Protein AF-A0A532C719-F1 (afdb_monomer_lite)

pLDDT: mean 84.57, std 11.06, range [49.94, 97.06]

Radius of gyration: 13.7 Å; chains: 1; bounding box: 31×34×25 Å

Secondary structure (DSSP, 8-state):
--SEEE--TT--HHHHHHHHHHHHHHHHHHTTS-----HHHHHHHHHHTTTEEEEEEESSSEEEEEEEPPGGG-

Sequence (74 aa):
MSKILNLSAHTSEEELQHITSLLLFHFVEQSGGDIQFKLDDANRVRESLTTKMIQMQVGEEVRLRIIDRLPELQ

Structure (mmCIF, N/CA/C/O backbone):
data_AF-A0A532C719-F1
#
_entry.id   AF-A0A532C719-F1
#
loop_
_atom_site.group_PDB
_atom_site.id
_atom_site.type_symbol
_atom_site.label_atom_id
_atom_site.label_alt_id
_atom_site.label_comp_id
_atom_site.label_asym_id
_atom_site.label_entity_id
_atom_site.label_seq_id
_atom_site.pdbx_PDB_ins_code
_atom_site.Cartn_x
_atom_site.Cartn_y
_atom_site.Cartn_z
_atom_site.occupancy
_atom_site.B_iso_or_equiv
_atom_site.auth_seq_id
_atom_site.auth_comp_id
_atom_site.auth_asym_id
_atom_site.auth_atom_id
_atom_site.pdbx_PDB_model_num
ATOM 1 N N . MET A 1 1 ? 13.802 -3.642 -1.172 1.00 49.94 1 MET A N 1
ATOM 2 C CA . MET A 1 1 ? 13.129 -3.289 -2.444 1.00 49.94 1 MET A CA 1
ATOM 3 C C . MET A 1 1 ? 11.899 -2.450 -2.133 1.00 49.94 1 MET A C 1
ATOM 5 O O . MET A 1 1 ? 10.999 -2.956 -1.467 1.00 49.94 1 MET A O 1
ATOM 9 N N . SER A 1 2 ? 11.866 -1.186 -2.561 1.00 59.53 2 SER A N 1
ATOM 10 C CA . SER A 1 2 ? 10.707 -0.314 -2.334 1.00 59.53 2 SER A CA 1
ATOM 11 C C . SER A 1 2 ? 9.532 -0.734 -3.222 1.00 59.53 2 SER A C 1
ATOM 13 O O . SER A 1 2 ? 9.704 -0.985 -4.412 1.00 59.53 2 SER A O 1
ATOM 15 N N . LYS A 1 3 ? 8.330 -0.826 -2.644 1.00 71.50 3 LYS A N 1
ATOM 16 C CA . LYS A 1 3 ? 7.074 -1.069 -3.384 1.00 71.50 3 LYS A CA 1
ATOM 17 C C . LYS A 1 3 ? 6.429 0.232 -3.876 1.00 71.50 3 LYS A C 1
ATOM 19 O O . LYS A 1 3 ? 5.393 0.185 -4.540 1.00 71.50 3 LYS A O 1
ATOM 24 N N . ILE A 1 4 ? 7.046 1.363 -3.535 1.00 75.31 4 ILE A N 1
ATOM 25 C CA . ILE A 1 4 ? 6.644 2.705 -3.933 1.00 75.31 4 ILE A CA 1
ATOM 26 C C . ILE A 1 4 ? 7.785 3.299 -4.762 1.00 75.31 4 ILE A C 1
ATOM 28 O O . ILE A 1 4 ? 8.900 3.463 -4.264 1.00 75.31 4 ILE A O 1
ATOM 32 N N . LEU A 1 5 ? 7.514 3.593 -6.030 1.00 77.44 5 LEU A N 1
ATOM 33 C CA . LEU A 1 5 ? 8.410 4.354 -6.892 1.00 77.44 5 LEU A CA 1
ATOM 34 C C . LEU A 1 5 ? 8.039 5.826 -6.776 1.00 77.44 5 LEU A C 1
ATOM 36 O O . LEU A 1 5 ? 6.957 6.220 -7.213 1.00 77.44 5 LEU A O 1
ATOM 40 N N . ASN A 1 6 ? 8.931 6.630 -6.206 1.00 76.88 6 ASN A N 1
ATOM 41 C CA . ASN A 1 6 ? 8.774 8.076 -6.217 1.00 76.88 6 ASN A CA 1
ATOM 42 C C . ASN A 1 6 ? 9.483 8.669 -7.444 1.00 76.88 6 ASN A C 1
ATOM 44 O O . ASN A 1 6 ? 10.616 8.295 -7.740 1.00 76.88 6 ASN A O 1
ATOM 48 N N . LEU A 1 7 ? 8.804 9.564 -8.163 1.00 75.06 7 LEU A N 1
ATOM 49 C CA . LEU A 1 7 ? 9.359 10.270 -9.320 1.00 75.06 7 LEU A CA 1
ATOM 50 C C . LEU A 1 7 ? 9.819 11.705 -9.018 1.00 75.06 7 LEU A C 1
ATOM 52 O O . LEU A 1 7 ? 10.451 12.317 -9.878 1.00 75.06 7 LEU A O 1
ATOM 56 N N . SER A 1 8 ? 9.531 12.265 -7.838 1.00 68.62 8 SER A N 1
ATOM 57 C CA . SER A 1 8 ? 10.104 13.555 -7.443 1.00 68.62 8 SER A CA 1
ATOM 58 C C . SER A 1 8 ? 11.549 13.355 -6.976 1.00 68.62 8 SER A C 1
ATOM 60 O O . SER A 1 8 ? 11.817 12.702 -5.972 1.00 68.62 8 SER A O 1
ATOM 62 N N . ALA A 1 9 ? 12.504 13.962 -7.687 1.00 61.97 9 ALA A N 1
ATOM 63 C CA . ALA A 1 9 ? 13.939 13.866 -7.387 1.00 61.97 9 ALA A CA 1
ATOM 64 C C . ALA A 1 9 ? 14.363 14.529 -6.055 1.00 61.97 9 ALA A C 1
ATOM 66 O O . ALA A 1 9 ? 15.540 14.509 -5.705 1.00 61.97 9 ALA A O 1
ATOM 67 N N . HIS A 1 10 ? 13.423 15.137 -5.326 1.00 67.06 10 HIS A N 1
ATOM 68 C CA . HIS A 1 10 ? 13.684 15.980 -4.157 1.00 67.06 10 HIS A CA 1
ATOM 69 C C . HIS A 1 10 ? 13.067 15.462 -2.857 1.00 67.06 10 HIS A C 1
ATOM 71 O O . HIS A 1 10 ? 13.209 16.121 -1.836 1.00 67.06 10 HIS A O 1
ATOM 77 N N . THR A 1 11 ? 12.373 14.322 -2.875 1.00 74.81 11 THR A N 1
ATOM 78 C CA . THR A 1 11 ? 11.697 13.810 -1.676 1.00 74.81 11 THR A CA 1
ATOM 79 C C . THR A 1 11 ? 12.575 12.788 -0.972 1.00 74.81 11 THR A C 1
ATOM 81 O O . THR A 1 11 ? 12.901 11.740 -1.533 1.00 74.81 11 THR A O 1
ATOM 84 N N . SER A 1 12 ? 12.943 13.099 0.264 1.00 82.75 12 SER A N 1
ATOM 85 C CA . SER A 1 12 ? 13.674 12.196 1.149 1.00 82.75 12 SER A CA 1
ATOM 86 C C . SER A 1 12 ? 12.825 10.988 1.5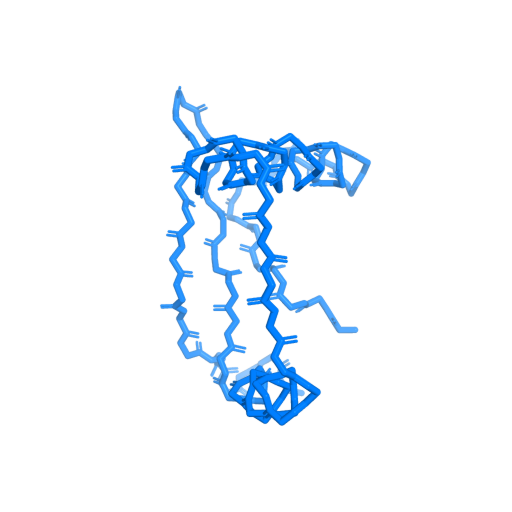66 1.00 82.75 12 SER A C 1
ATOM 88 O O . SER A 1 12 ? 11.599 10.977 1.441 1.00 82.75 12 SER A O 1
ATOM 90 N N . GLU A 1 13 ? 13.475 9.947 2.087 1.00 81.94 13 GLU A N 1
ATOM 91 C CA . GLU A 1 13 ? 12.782 8.762 2.608 1.00 81.94 13 GLU A CA 1
ATOM 92 C C . GLU A 1 13 ? 11.884 9.095 3.815 1.00 81.94 13 GLU A C 1
ATOM 94 O O . GLU A 1 13 ? 10.786 8.553 3.934 1.00 81.94 13 GLU A O 1
ATOM 99 N N . GLU A 1 14 ? 12.299 10.043 4.661 1.00 85.50 14 GLU A N 1
ATOM 100 C CA . GLU A 1 14 ? 11.507 10.524 5.799 1.00 85.50 14 GLU A CA 1
ATOM 101 C C . GLU A 1 14 ? 10.238 11.256 5.336 1.00 85.50 14 GLU A C 1
ATOM 103 O O . GLU A 1 14 ? 9.134 10.954 5.796 1.00 85.50 14 GLU A O 1
ATOM 108 N N . GLU A 1 15 ? 10.360 12.158 4.359 1.00 85.19 15 GLU A N 1
ATOM 109 C CA . GLU A 1 15 ? 9.205 12.839 3.763 1.00 85.19 15 GLU A CA 1
ATOM 110 C C . GLU A 1 15 ? 8.274 11.852 3.053 1.00 85.19 15 GLU A C 1
ATOM 112 O O . GLU A 1 15 ? 7.053 11.957 3.166 1.00 85.19 15 GLU A O 1
ATOM 117 N N . LEU A 1 16 ? 8.830 10.854 2.361 1.00 84.31 16 LEU A N 1
ATOM 118 C CA . LEU A 1 16 ? 8.059 9.783 1.734 1.00 84.31 16 LEU A CA 1
ATOM 119 C C . LEU A 1 16 ? 7.239 9.004 2.772 1.00 84.31 16 LEU A C 1
ATOM 121 O O . LEU A 1 16 ? 6.053 8.735 2.549 1.00 84.31 16 LEU A O 1
ATOM 125 N N . GLN A 1 17 ? 7.841 8.659 3.911 1.00 87.00 17 GLN A N 1
ATOM 126 C CA . GLN A 1 17 ? 7.149 7.984 5.007 1.00 87.00 17 GLN A CA 1
ATOM 127 C C . GLN A 1 17 ? 6.051 8.869 5.614 1.00 87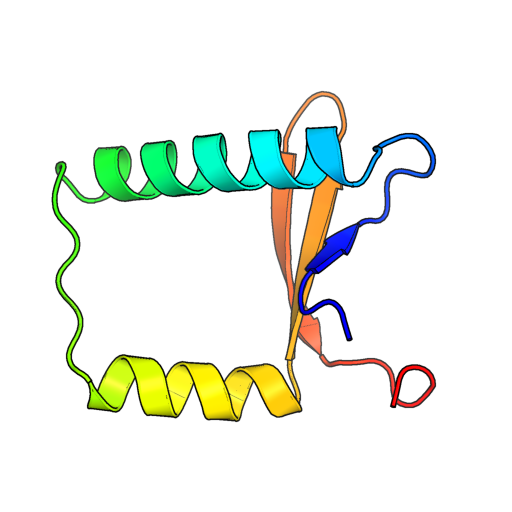.00 17 GLN A C 1
ATOM 129 O O . GLN A 1 17 ? 4.944 8.387 5.888 1.00 87.00 17 GLN A O 1
ATOM 134 N N . HIS A 1 18 ? 6.327 10.164 5.780 1.00 89.75 18 HIS A N 1
ATOM 135 C CA . HIS A 1 18 ? 5.351 11.130 6.271 1.00 89.75 18 HIS A CA 1
ATOM 136 C C . HIS A 1 18 ? 4.145 11.250 5.327 1.00 89.75 18 HIS A C 1
ATOM 138 O O . HIS A 1 18 ? 3.006 11.053 5.755 1.00 89.75 18 HIS A O 1
ATOM 144 N N . ILE A 1 19 ? 4.383 11.461 4.028 1.00 89.56 19 ILE A N 1
ATOM 145 C CA . ILE A 1 19 ? 3.336 11.549 2.998 1.00 89.56 19 ILE A CA 1
ATOM 146 C C . ILE A 1 19 ? 2.519 10.256 2.945 1.00 89.56 19 ILE A C 1
ATOM 148 O O . ILE A 1 19 ? 1.292 10.301 2.905 1.00 89.56 19 ILE A O 1
ATOM 152 N N . THR A 1 20 ? 3.175 9.096 3.006 1.00 90.12 20 THR A N 1
ATOM 153 C CA . THR A 1 20 ? 2.482 7.797 3.023 1.00 90.12 20 THR A CA 1
ATOM 154 C C . THR A 1 20 ? 1.537 7.678 4.221 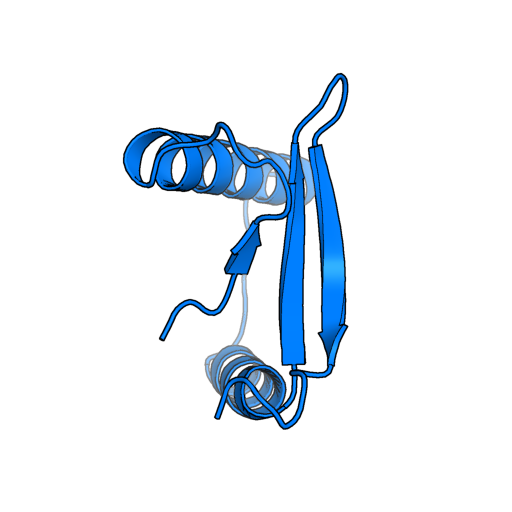1.00 90.12 20 THR A C 1
ATOM 156 O O . THR A 1 20 ? 0.422 7.177 4.075 1.00 90.12 20 THR A O 1
ATOM 159 N N . SER A 1 21 ? 1.947 8.172 5.393 1.00 93.12 21 SER A N 1
ATOM 160 C CA . SER A 1 21 ? 1.112 8.162 6.601 1.00 93.12 21 SER A CA 1
ATOM 161 C C . SER A 1 21 ? -0.103 9.086 6.463 1.00 93.12 21 SER A C 1
ATOM 163 O O . SER A 1 21 ? -1.214 8.689 6.815 1.00 93.12 21 SER A O 1
ATOM 165 N N . LEU A 1 22 ? 0.085 10.284 5.895 1.00 93.62 22 LEU A N 1
ATOM 166 C CA . LEU A 1 22 ? -1.007 11.223 5.609 1.00 93.62 22 LEU A CA 1
ATOM 167 C C . LEU A 1 22 ? -2.011 10.645 4.605 1.00 93.62 22 LEU A C 1
ATOM 169 O O . LEU A 1 22 ? -3.218 10.730 4.818 1.00 93.62 22 LEU A O 1
ATOM 173 N N . LEU A 1 23 ? -1.520 10.016 3.536 1.00 93.06 23 LEU A N 1
ATOM 174 C CA . LEU A 1 23 ? -2.363 9.369 2.531 1.00 93.06 23 LEU A CA 1
ATOM 175 C C . LEU A 1 23 ? -3.171 8.217 3.128 1.00 93.06 23 LEU A C 1
ATOM 177 O O . LEU A 1 23 ? -4.361 8.102 2.852 1.00 93.06 23 LEU A O 1
ATOM 181 N N . LEU A 1 24 ? -2.548 7.383 3.966 1.00 93.00 24 LEU A N 1
ATOM 182 C CA . LEU A 1 24 ? -3.254 6.301 4.646 1.00 93.00 24 LEU A CA 1
ATOM 183 C C . LEU A 1 24 ? -4.390 6.847 5.516 1.00 93.00 24 LEU A C 1
ATOM 185 O O . LEU A 1 24 ? -5.508 6.346 5.429 1.00 93.00 24 LEU A O 1
ATOM 189 N N . PHE A 1 25 ? -4.119 7.889 6.307 1.00 95.44 25 PHE A N 1
ATOM 190 C CA . PHE A 1 25 ? -5.145 8.547 7.114 1.00 95.44 25 PHE A CA 1
ATOM 191 C C . PHE A 1 25 ? -6.286 9.080 6.239 1.00 95.44 25 PHE A C 1
ATOM 193 O O . PHE A 1 25 ? -7.449 8.780 6.497 1.00 95.44 25 PHE A O 1
ATOM 200 N N . HIS A 1 26 ? -5.953 9.801 5.167 1.00 94.56 26 HIS A N 1
ATOM 201 C CA . HIS 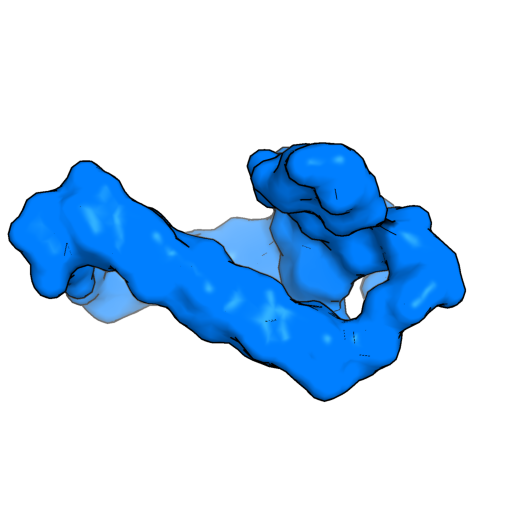A 1 26 ? -6.931 10.359 4.239 1.00 94.56 26 HIS A CA 1
ATOM 202 C C . HIS A 1 26 ? -7.822 9.280 3.604 1.00 94.56 26 HIS A C 1
ATOM 204 O O . HIS A 1 26 ? -9.035 9.455 3.515 1.00 94.56 26 HIS A O 1
ATOM 210 N N . PHE A 1 27 ? -7.259 8.134 3.210 1.00 94.50 27 PHE A N 1
ATOM 211 C CA . PHE A 1 27 ? -8.047 7.035 2.646 1.00 94.50 27 PHE A CA 1
ATOM 212 C C . PHE A 1 27 ? -8.950 6.352 3.672 1.00 94.50 27 PHE A C 1
ATOM 214 O O . PHE A 1 27 ? -10.069 5.965 3.328 1.00 94.50 27 PHE A O 1
ATOM 221 N N . VAL A 1 28 ? -8.501 6.219 4.922 1.00 96.19 28 VAL A N 1
ATOM 222 C CA . VAL A 1 28 ? -9.347 5.716 6.016 1.00 96.19 28 VAL A CA 1
ATOM 223 C C . VAL A 1 28 ? -10.499 6.682 6.279 1.00 96.19 28 VAL A C 1
ATOM 225 O O . VAL A 1 28 ? -11.648 6.250 6.349 1.00 96.19 28 VAL A O 1
ATOM 228 N N . GLU A 1 29 ? -10.223 7.984 6.336 1.00 97.06 29 GLU A N 1
ATOM 229 C CA . GLU A 1 29 ? -11.241 9.026 6.496 1.00 97.06 29 GLU A CA 1
ATOM 230 C C . GLU A 1 29 ? -12.274 8.985 5.357 1.00 97.06 29 GLU A C 1
ATOM 232 O O . GLU A 1 29 ? -13.475 8.909 5.618 1.00 97.06 29 GLU A O 1
ATOM 237 N N . GLN A 1 30 ? -11.825 8.920 4.098 1.00 95.62 30 GLN A N 1
ATOM 238 C CA . GLN A 1 30 ? -12.707 8.792 2.930 1.00 95.62 30 GLN A CA 1
ATOM 239 C C . GLN A 1 30 ? -13.525 7.495 2.914 1.00 95.62 30 GLN A C 1
ATOM 241 O O . GLN A 1 30 ? -14.609 7.461 2.333 1.00 95.62 30 GLN A O 1
ATOM 246 N N . SER A 1 31 ? -13.031 6.440 3.560 1.00 95.19 31 SER A N 1
ATOM 247 C CA . SER A 1 31 ? -13.737 5.159 3.680 1.00 95.19 31 SER A CA 1
ATOM 248 C C . SER A 1 31 ? -14.760 5.136 4.823 1.00 95.19 31 SER A C 1
ATOM 250 O O . SER A 1 31 ? -15.388 4.107 5.054 1.00 95.19 31 SER A O 1
ATOM 252 N N . GLY A 1 32 ? -14.963 6.257 5.525 1.00 95.19 32 GLY A N 1
ATOM 253 C CA . GLY A 1 32 ? -15.905 6.365 6.642 1.00 95.19 32 GLY A CA 1
ATOM 254 C C . GLY A 1 32 ? -15.265 6.204 8.022 1.00 95.19 32 GLY A C 1
ATOM 255 O O . GLY A 1 32 ? -15.980 5.994 8.998 1.00 95.19 32 GLY A O 1
ATOM 256 N N . GLY A 1 33 ? -13.936 6.309 8.117 1.00 95.81 33 GLY A N 1
ATOM 257 C CA . GLY A 1 33 ? -13.186 6.266 9.377 1.00 95.81 33 GLY A CA 1
ATOM 258 C C . GLY A 1 33 ? -12.756 4.868 9.825 1.00 95.81 33 GLY A C 1
ATOM 259 O O . GLY A 1 33 ? -12.013 4.755 10.796 1.00 95.81 33 GLY A O 1
ATOM 260 N N . ASP A 1 34 ? -13.170 3.819 9.113 1.00 95.12 34 ASP A N 1
ATOM 261 C CA . ASP A 1 34 ? -12.755 2.440 9.362 1.00 95.12 34 ASP A CA 1
ATOM 262 C C . ASP A 1 34 ? -12.623 1.672 8.039 1.00 95.12 34 ASP A C 1
ATOM 264 O O . ASP A 1 34 ? -13.447 1.813 7.134 1.00 95.12 34 ASP A O 1
ATOM 268 N N . ILE A 1 35 ? -11.570 0.862 7.915 1.00 93.50 35 ILE A N 1
ATOM 269 C CA . ILE A 1 35 ? -11.344 -0.015 6.761 1.00 93.50 35 ILE A CA 1
ATOM 270 C C . ILE A 1 35 ? -11.113 -1.428 7.279 1.00 93.50 35 ILE A C 1
ATOM 272 O O . ILE A 1 35 ? -10.093 -1.722 7.901 1.00 93.50 35 ILE A O 1
ATOM 276 N N . GLN A 1 36 ? -12.018 -2.334 6.919 1.00 92.69 36 GLN A N 1
ATOM 277 C CA . GLN A 1 36 ? -11.882 -3.755 7.200 1.00 92.69 36 GLN A CA 1
ATOM 278 C C . GLN A 1 36 ? -11.499 -4.526 5.932 1.00 92.69 36 GLN A C 1
ATOM 280 O O . GLN A 1 36 ? -12.132 -4.392 4.887 1.00 92.69 36 GLN A O 1
ATOM 285 N N . PHE A 1 37 ? -10.498 -5.397 6.037 1.00 89.81 37 PHE A N 1
ATOM 286 C CA . PHE A 1 37 ? -10.114 -6.336 4.981 1.00 89.81 37 PHE A CA 1
ATOM 287 C C . PHE A 1 37 ? -9.881 -7.732 5.564 1.00 89.81 37 PHE A C 1
ATOM 289 O O . PHE A 1 37 ? -9.488 -7.879 6.725 1.00 89.81 37 PHE A O 1
ATOM 296 N N . LYS A 1 38 ? -10.136 -8.782 4.775 1.00 94.62 38 LYS A N 1
ATOM 297 C CA . LYS A 1 38 ? -9.837 -10.160 5.187 1.00 94.62 38 LYS A CA 1
ATOM 298 C C . LYS A 1 38 ? -8.348 -10.439 5.006 1.00 94.62 38 LYS A C 1
ATOM 300 O O . LYS A 1 38 ? -7.684 -9.848 4.157 1.00 94.62 38 LYS A O 1
ATOM 305 N N . LEU A 1 39 ? -7.827 -11.417 5.744 1.00 90.88 39 LEU A N 1
ATOM 306 C CA . LEU A 1 39 ? -6.439 -11.857 5.574 1.00 90.88 39 LEU A CA 1
ATOM 307 C C . LEU A 1 39 ? -6.161 -12.331 4.132 1.00 90.88 39 LEU A C 1
ATOM 309 O O . LEU A 1 39 ? -5.090 -12.081 3.584 1.00 90.88 39 LEU A O 1
ATOM 313 N N . ASP A 1 40 ? -7.156 -12.938 3.483 1.00 91.88 40 ASP A N 1
ATOM 314 C CA . ASP A 1 40 ? -7.069 -13.349 2.079 1.00 91.88 40 ASP A CA 1
ATOM 315 C C . ASP A 1 40 ? -6.946 -12.160 1.116 1.00 91.88 40 ASP A C 1
ATOM 317 O O . ASP A 1 40 ? -6.247 -12.260 0.108 1.00 91.88 40 ASP A O 1
ATOM 321 N N . ASP A 1 41 ? -7.562 -11.015 1.430 1.00 89.06 41 ASP A N 1
ATOM 322 C CA . ASP A 1 41 ? -7.380 -9.784 0.653 1.00 89.06 41 ASP A CA 1
ATOM 323 C C . ASP A 1 41 ? -5.931 -9.304 0.745 1.00 89.06 41 ASP A C 1
ATOM 325 O O . ASP A 1 41 ? -5.319 -8.979 -0.274 1.00 89.06 41 ASP A O 1
ATOM 329 N N . ALA A 1 42 ? -5.344 -9.349 1.945 1.00 86.38 42 ALA A N 1
ATOM 330 C CA . ALA A 1 42 ? -3.942 -8.999 2.148 1.00 86.38 42 ALA A CA 1
ATOM 331 C C . ALA A 1 42 ? -2.999 -9.934 1.371 1.00 86.38 42 ALA A C 1
ATOM 333 O O . ALA A 1 42 ? -2.030 -9.471 0.764 1.00 86.38 42 ALA A O 1
ATOM 334 N N . ASN A 1 43 ? -3.301 -11.235 1.327 1.00 87.75 43 ASN A N 1
ATOM 335 C CA . ASN A 1 43 ? -2.530 -12.207 0.548 1.00 87.75 43 ASN A CA 1
ATOM 336 C C . ASN A 1 43 ? -2.619 -11.937 -0.962 1.00 87.75 43 ASN A C 1
ATOM 338 O O . ASN A 1 43 ? -1.581 -11.881 -1.625 1.00 87.75 43 ASN A O 1
ATOM 342 N N . ARG A 1 44 ? -3.819 -11.666 -1.491 1.00 88.12 44 ARG A N 1
ATOM 343 C CA . ARG A 1 44 ? -4.012 -11.288 -2.904 1.00 88.12 44 ARG A CA 1
ATOM 344 C C . ARG A 1 44 ? -3.273 -10.004 -3.271 1.00 88.12 44 ARG A C 1
ATOM 346 O O . ARG A 1 44 ? -2.624 -9.928 -4.314 1.00 88.12 44 ARG A O 1
ATOM 353 N N . VAL A 1 45 ? -3.330 -8.990 -2.409 1.00 87.56 45 VAL A N 1
ATOM 354 C CA . VAL A 1 45 ? -2.583 -7.741 -2.610 1.00 87.56 45 VAL A CA 1
ATOM 355 C C . VAL A 1 45 ? -1.078 -8.012 -2.580 1.00 87.56 45 VAL A C 1
ATOM 357 O O . VAL A 1 45 ? -0.352 -7.504 -3.433 1.00 87.56 45 VAL A O 1
ATOM 360 N N . ARG A 1 46 ? -0.593 -8.858 -1.663 1.00 85.38 46 ARG A N 1
ATOM 361 C CA . ARG A 1 46 ? 0.822 -9.250 -1.595 1.00 85.38 46 ARG A CA 1
ATOM 362 C C . ARG A 1 46 ? 1.300 -9.917 -2.885 1.00 85.38 46 ARG A C 1
ATOM 364 O O . ARG A 1 46 ? 2.398 -9.598 -3.334 1.00 85.38 46 ARG A O 1
ATOM 371 N N . GLU A 1 47 ? 0.495 -10.794 -3.474 1.00 86.31 47 GLU A N 1
ATOM 372 C CA . GLU A 1 47 ? 0.786 -11.426 -4.767 1.00 86.31 47 GLU A CA 1
ATOM 373 C C . GLU A 1 47 ? 0.803 -10.400 -5.901 1.00 86.31 47 GLU A C 1
ATOM 375 O O . GLU A 1 47 ? 1.761 -10.351 -6.666 1.00 86.31 47 GLU A O 1
ATOM 380 N N . SER A 1 48 ? -0.186 -9.505 -5.962 1.00 85.19 48 SER A N 1
ATOM 381 C CA . SER A 1 48 ? -0.224 -8.408 -6.941 1.00 85.19 48 SER A CA 1
ATOM 382 C C . SER A 1 48 ? 1.022 -7.514 -6.859 1.00 85.19 48 SER A C 1
ATOM 384 O O . SER A 1 48 ? 1.597 -7.128 -7.874 1.00 85.19 48 SER A O 1
ATOM 386 N N . LEU A 1 49 ? 1.526 -7.257 -5.648 1.00 85.12 49 LEU A N 1
ATOM 387 C CA . LEU A 1 49 ? 2.742 -6.470 -5.418 1.00 85.12 49 LEU A CA 1
ATOM 388 C C . LEU A 1 49 ? 4.029 -7.133 -5.942 1.00 85.12 49 LEU A C 1
ATOM 390 O O . LEU A 1 49 ? 5.071 -6.480 -5.915 1.00 85.12 49 LEU A O 1
ATOM 394 N N . THR A 1 50 ? 4.005 -8.395 -6.389 1.00 84.69 50 THR A N 1
ATOM 395 C CA . THR A 1 50 ? 5.166 -9.053 -7.029 1.00 84.69 50 THR A CA 1
ATOM 396 C C . THR A 1 50 ? 5.382 -8.591 -8.466 1.00 84.69 50 THR A C 1
ATOM 398 O O . THR A 1 50 ? 6.518 -8.559 -8.928 1.00 84.69 50 THR A O 1
ATOM 401 N N . THR A 1 51 ? 4.308 -8.193 -9.147 1.00 87.19 51 THR A N 1
ATOM 402 C CA . THR A 1 51 ? 4.314 -7.741 -10.545 1.00 87.19 51 THR A CA 1
ATOM 403 C C . THR A 1 51 ? 3.959 -6.269 -10.673 1.00 87.19 51 THR A C 1
ATOM 405 O O . THR A 1 51 ? 4.271 -5.660 -11.689 1.00 87.19 51 THR A O 1
ATOM 408 N N . LYS A 1 52 ? 3.369 -5.673 -9.632 1.00 89.56 52 LYS A N 1
ATOM 409 C CA . LYS A 1 52 ? 2.944 -4.274 -9.606 1.00 89.56 52 LYS A CA 1
ATOM 410 C C . LYS A 1 52 ? 3.635 -3.482 -8.506 1.00 89.56 52 LYS A C 1
ATOM 412 O O . LYS A 1 52 ? 4.159 -4.036 -7.535 1.00 89.56 52 LYS A O 1
ATOM 417 N N . MET A 1 53 ? 3.618 -2.167 -8.655 1.00 89.94 53 MET A N 1
ATOM 418 C CA . MET A 1 53 ? 4.074 -1.216 -7.649 1.00 89.94 53 MET A CA 1
ATOM 419 C C . MET A 1 53 ? 3.234 0.059 -7.688 1.00 89.94 53 MET A C 1
ATOM 421 O O . MET A 1 53 ? 2.525 0.320 -8.660 1.00 89.94 53 MET A O 1
ATOM 425 N N . ILE A 1 54 ? 3.307 0.851 -6.622 1.00 89.94 54 ILE A N 1
ATOM 426 C CA . ILE A 1 54 ? 2.660 2.162 -6.580 1.00 89.94 54 ILE A CA 1
ATOM 427 C C . ILE A 1 54 ? 3.674 3.192 -7.062 1.00 89.94 54 ILE A C 1
ATOM 429 O O . ILE A 1 54 ? 4.755 3.316 -6.498 1.00 89.94 54 ILE A O 1
ATOM 433 N N . GLN A 1 55 ? 3.331 3.937 -8.099 1.00 88.62 55 GLN A N 1
ATOM 434 C CA . GLN A 1 55 ? 4.031 5.155 -8.464 1.00 88.62 55 GLN A CA 1
ATOM 435 C C . GLN A 1 55 ? 3.407 6.324 -7.708 1.00 88.62 55 GLN A C 1
ATOM 437 O O . GLN A 1 55 ? 2.188 6.509 -7.755 1.00 88.62 55 GLN A O 1
ATOM 442 N N . MET A 1 56 ? 4.248 7.112 -7.046 1.00 89.25 56 MET A N 1
ATOM 443 C CA . MET A 1 56 ? 3.857 8.358 -6.406 1.00 89.25 56 MET A CA 1
ATOM 444 C C . MET A 1 56 ? 4.519 9.536 -7.120 1.00 89.25 56 MET A C 1
ATOM 446 O O . MET A 1 56 ? 5.730 9.548 -7.343 1.00 89.25 56 MET A O 1
ATOM 450 N N . GLN A 1 57 ? 3.704 10.522 -7.482 1.00 88.81 57 GLN A N 1
ATOM 451 C CA . GLN A 1 57 ? 4.152 11.816 -7.984 1.00 88.81 57 GLN A CA 1
ATOM 452 C C . GLN A 1 57 ? 3.794 12.878 -6.948 1.00 88.81 57 GLN A C 1
ATOM 454 O O . GLN A 1 57 ? 2.624 12.996 -6.583 1.00 88.81 57 GLN A O 1
ATOM 459 N N . VAL A 1 58 ? 4.797 13.625 -6.490 1.00 84.94 58 VAL A N 1
ATOM 460 C CA . VAL A 1 58 ? 4.640 14.715 -5.522 1.00 84.94 58 VAL A CA 1
ATOM 461 C C . VAL A 1 58 ? 4.924 16.037 -6.231 1.00 84.94 58 VAL A C 1
ATOM 463 O O . VAL A 1 58 ? 6.011 16.224 -6.778 1.00 84.94 58 VAL A O 1
ATOM 466 N N . GLY A 1 59 ? 3.936 16.928 -6.245 1.00 83.19 59 GLY A N 1
ATOM 467 C CA . GLY A 1 59 ? 4.019 18.284 -6.791 1.00 83.19 59 GLY A CA 1
ATOM 468 C C . GLY A 1 59 ? 3.016 19.192 -6.080 1.00 83.19 59 GLY A C 1
ATOM 469 O O . GLY A 1 59 ? 2.867 19.094 -4.867 1.00 83.19 59 GLY A O 1
ATOM 470 N N . GLU A 1 60 ? 2.290 20.030 -6.827 1.00 84.94 60 GLU A N 1
ATOM 471 C CA . GLU A 1 60 ? 1.147 20.795 -6.284 1.00 84.94 60 GLU A CA 1
ATOM 472 C C . GLU A 1 60 ? 0.027 19.878 -5.755 1.00 84.94 60 GLU A C 1
ATOM 474 O O . GLU A 1 60 ? -0.706 20.242 -4.841 1.00 84.94 60 GLU A O 1
ATOM 479 N N . GLU A 1 61 ? -0.053 18.658 -6.290 1.00 86.12 61 GLU A N 1
ATOM 480 C CA . GLU A 1 61 ? -0.919 17.580 -5.824 1.00 86.12 61 GLU A CA 1
ATOM 481 C C . GLU A 1 61 ? -0.105 16.292 -5.645 1.00 86.12 61 GLU A C 1
ATOM 483 O O . GLU A 1 61 ? 0.939 16.098 -6.282 1.00 86.12 61 GLU A O 1
ATOM 488 N N . VAL A 1 62 ? -0.610 15.376 -4.812 1.00 87.06 62 VAL A N 1
ATOM 489 C CA . VAL A 1 62 ? -0.053 14.025 -4.670 1.00 87.06 6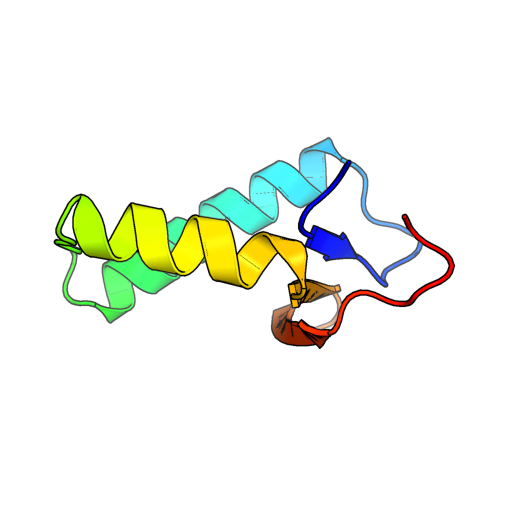2 VAL A CA 1
ATOM 490 C C . VAL A 1 62 ? -0.897 13.049 -5.478 1.00 87.06 62 VAL A C 1
ATOM 492 O O . VAL A 1 62 ? -2.083 12.865 -5.209 1.00 87.06 62 VAL A O 1
ATOM 495 N N . ARG A 1 63 ? -0.282 12.391 -6.465 1.00 90.12 63 ARG A N 1
ATOM 496 C CA . ARG A 1 63 ? -0.956 11.389 -7.305 1.00 90.12 63 ARG A CA 1
ATOM 497 C C . ARG A 1 63 ? -0.366 10.007 -7.084 1.00 90.12 63 ARG A C 1
ATOM 499 O O . ARG A 1 63 ? 0.845 9.821 -7.203 1.00 90.12 63 ARG A O 1
ATOM 506 N N . LEU A 1 64 ? -1.241 9.036 -6.823 1.00 91.00 64 LEU A N 1
ATOM 507 C CA . LEU A 1 64 ? -0.899 7.620 -6.701 1.00 91.00 64 LEU A CA 1
ATOM 508 C C . LEU A 1 64 ? -1.455 6.838 -7.887 1.00 91.00 64 LEU A C 1
ATOM 510 O O . LEU A 1 64 ? -2.626 6.979 -8.241 1.00 91.00 64 LEU A O 1
ATOM 514 N N . ARG A 1 65 ? -0.634 5.969 -8.480 1.00 91.69 65 ARG A N 1
ATOM 515 C CA . ARG A 1 65 ? -1.063 5.059 -9.547 1.00 91.69 65 ARG A CA 1
ATOM 516 C C . ARG A 1 65 ? -0.421 3.691 -9.382 1.00 91.69 65 ARG A C 1
ATOM 518 O O . ARG A 1 65 ? 0.764 3.602 -9.089 1.00 91.69 65 ARG A O 1
ATOM 525 N N . ILE A 1 66 ? -1.174 2.624 -9.630 1.00 91.31 66 ILE A N 1
ATOM 526 C CA . ILE A 1 66 ? -0.596 1.283 -9.765 1.00 91.31 66 ILE A CA 1
ATOM 527 C C . ILE A 1 66 ? 0.012 1.155 -11.164 1.00 91.31 66 ILE A C 1
ATOM 529 O O . ILE A 1 66 ? -0.675 1.390 -12.159 1.00 91.31 66 ILE A O 1
ATOM 533 N N . ILE A 1 67 ? 1.282 0.772 -11.227 1.00 89.94 67 ILE A N 1
ATOM 534 C CA . ILE A 1 67 ? 2.007 0.468 -12.463 1.00 89.94 67 ILE A CA 1
ATOM 535 C C . ILE A 1 67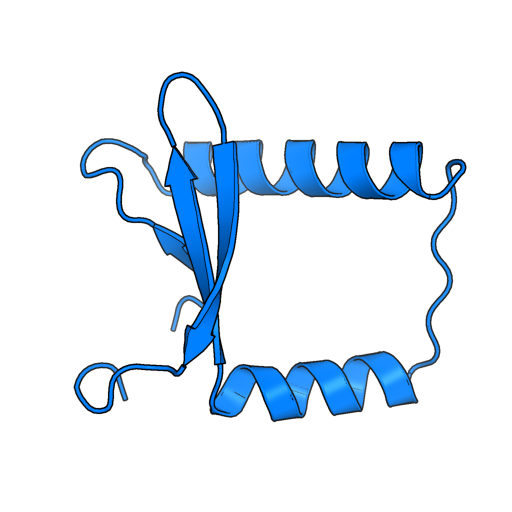 ? 2.557 -0.957 -12.397 1.00 89.94 67 ILE A C 1
ATOM 537 O O . ILE A 1 67 ? 2.740 -1.507 -11.307 1.00 89.94 67 ILE A O 1
ATOM 541 N N . ASP A 1 68 ? 2.845 -1.546 -13.552 1.00 89.81 68 ASP A N 1
ATOM 542 C CA . ASP A 1 68 ? 3.616 -2.784 -13.604 1.00 89.81 68 ASP A CA 1
ATOM 543 C C . ASP A 1 68 ? 5.078 -2.499 -13.234 1.00 89.81 68 ASP A C 1
ATOM 545 O O . ASP A 1 68 ? 5.616 -1.420 -13.504 1.00 89.81 68 ASP A O 1
ATOM 549 N N . ARG A 1 69 ? 5.728 -3.459 -12.576 1.00 82.00 69 ARG A N 1
ATOM 550 C CA . ARG A 1 69 ? 7.155 -3.379 -12.268 1.00 82.00 69 ARG A CA 1
ATOM 551 C C . ARG A 1 69 ? 7.944 -3.459 -13.567 1.00 82.00 69 ARG A C 1
ATOM 553 O O . ARG A 1 69 ? 7.757 -4.384 -14.353 1.00 82.00 69 ARG A O 1
ATOM 560 N N . LEU A 1 70 ? 8.848 -2.505 -13.769 1.00 72.56 70 LEU A N 1
ATOM 561 C CA . LEU A 1 70 ? 9.755 -2.533 -14.910 1.00 72.56 70 LEU A CA 1
ATOM 562 C C . LEU A 1 70 ? 10.705 -3.743 -14.782 1.00 72.56 70 LEU A C 1
ATOM 564 O O . LEU A 1 70 ? 11.220 -3.971 -13.684 1.00 72.56 70 LEU A O 1
ATOM 568 N N . PRO A 1 71 ? 10.967 -4.494 -15.870 1.00 64.88 71 PRO A N 1
ATOM 569 C CA . PRO A 1 71 ? 11.845 -5.672 -15.849 1.00 64.88 71 PRO A CA 1
ATOM 570 C C . PRO A 1 71 ? 13.261 -5.388 -15.328 1.00 64.88 71 PRO A C 1
ATOM 572 O O . PRO A 1 71 ? 13.922 -6.277 -14.811 1.00 64.88 71 PRO A O 1
ATOM 575 N N . GLU A 1 72 ? 13.713 -4.140 -15.444 1.00 57.81 72 GLU A N 1
ATOM 576 C CA . GLU A 1 72 ? 15.065 -3.684 -15.100 1.00 57.81 72 GLU A CA 1
ATOM 577 C C . GLU A 1 72 ? 15.259 -3.396 -13.596 1.00 57.81 72 GLU A C 1
ATOM 579 O O . GLU A 1 72 ? 16.362 -3.072 -13.167 1.00 57.81 72 GLU A O 1
ATOM 584 N N . LEU A 1 73 ? 14.193 -3.496 -12.788 1.00 56.81 73 LEU A N 1
ATOM 585 C CA . LEU A 1 73 ? 14.190 -3.226 -11.339 1.00 56.81 73 LEU A CA 1
ATOM 586 C C . LEU A 1 73 ? 14.074 -4.503 -10.474 1.00 56.81 73 LEU A C 1
ATOM 588 O O . LEU A 1 73 ? 13.752 -4.396 -9.285 1.00 56.81 73 LEU A O 1
ATOM 592 N N . GLN A 1 74 ? 14.267 -5.693 -11.060 1.00 50.31 74 GLN A N 1
ATOM 593 C CA . GLN A 1 74 ? 14.217 -6.989 -10.362 1.00 50.31 74 GLN A CA 1
ATOM 594 C C . GLN A 1 74 ? 15.563 -7.410 -9.770 1.00 50.31 74 GLN A C 1
ATOM 596 O O . GLN A 1 74 ? 16.590 -7.276 -10.467 1.00 50.31 74 GLN A O 1
#

Foldseek 3Di:
DDLEAEPPPPADPVNVVVVVVVVVCVVCVVVVVDDDDDVVVVVVVVVVSVQWGWYWYDDPDIDIDIDGDDPVVD